Protein AF-A0A6P1E9E2-F1 (afdb_monomer_lite)

Foldseek 3Di:
DVVVVVVVVLVVVLVVQLVVLVVCLVVVQVVVCVVPVDGPVVVSVVVSVVSNVVSVVVVVVVVVVVVVVVVVVD

Sequence (74 aa):
MLKQLISRFVNSLLLSAVSLGTVLFIVKGIVDLSYTGTYAWAQYTTYFVTGMIGVSIIMFAFEMIEILASRNRR

pLDDT: mean 83.57, std 6.69, range [53.78, 91.81]

Radius of gyration: 17.44 Å; chains: 1; bounding box: 40×19×47 Å

Secondary structure (DSSP, 8-state):
-HHHHHHHHHHHHHHHHHHHHHHHHHHHHHHHHHHHS---HHHHHHHHHHHHHHHHHHHHHHHHHHHHHHHTT-

Organism: Lentilactobacillus hilgardii (NCBI:txid1588)

Structure (mmCIF, N/CA/C/O backbone):
data_AF-A0A6P1E9E2-F1
#
_entry.id   AF-A0A6P1E9E2-F1
#
loop_
_atom_site.group_PDB
_atom_site.id
_atom_site.type_symbol
_atom_site.label_atom_id
_atom_site.label_alt_id
_atom_site.label_comp_id
_atom_site.label_asym_id
_atom_site.label_entity_id
_atom_site.label_seq_id
_atom_site.pdbx_PDB_ins_code
_atom_site.Cartn_x
_atom_site.Cartn_y
_atom_site.Cartn_z
_atom_site.occupancy
_atom_site.B_iso_or_equiv
_atom_site.auth_seq_id
_atom_site.auth_comp_id
_atom_site.auth_asym_id
_atom_site.auth_atom_id
_atom_site.pdbx_PDB_model_num
ATOM 1 N N . MET A 1 1 ? -17.205 9.440 21.751 1.00 67.62 1 MET A N 1
ATOM 2 C CA . MET A 1 1 ? -16.141 10.220 21.076 1.00 67.62 1 MET A CA 1
ATOM 3 C C . MET A 1 1 ? -14.865 9.422 20.822 1.00 67.62 1 MET A C 1
ATOM 5 O O . MET A 1 1 ? -14.467 9.351 19.670 1.00 67.62 1 MET A O 1
ATOM 9 N N . LEU A 1 2 ? -14.262 8.762 21.823 1.00 74.12 2 LEU A N 1
ATOM 10 C CA . LEU A 1 2 ? -12.985 8.040 21.654 1.00 74.12 2 LEU A CA 1
ATOM 11 C C . LEU A 1 2 ? -12.984 6.988 20.522 1.00 74.12 2 LEU A C 1
ATOM 13 O O . LEU A 1 2 ? -12.051 6.949 19.733 1.00 74.12 2 LEU A O 1
ATOM 17 N N . LYS A 1 3 ? -14.057 6.194 20.378 1.00 71.44 3 LYS A N 1
ATOM 18 C CA . LYS A 1 3 ? -14.193 5.205 19.286 1.00 71.44 3 LYS A CA 1
ATOM 19 C C . LYS A 1 3 ? -14.148 5.822 17.884 1.00 71.44 3 LYS A C 1
ATOM 21 O O . LYS A 1 3 ? -13.411 5.352 17.031 1.00 71.44 3 LYS A O 1
ATOM 26 N N . GLN A 1 4 ? -14.905 6.897 17.652 1.00 74.38 4 GLN A N 1
ATOM 27 C CA . GLN A 1 4 ? -14.883 7.609 16.367 1.00 74.38 4 GLN A CA 1
ATOM 28 C C . GLN A 1 4 ? -13.510 8.222 16.084 1.00 74.38 4 GLN A C 1
ATOM 30 O O . GLN A 1 4 ? -13.099 8.290 14.930 1.00 74.38 4 GLN A O 1
ATOM 35 N N . LEU A 1 5 ? -12.799 8.649 17.129 1.00 76.00 5 LEU A N 1
ATOM 36 C CA . LEU A 1 5 ? -11.458 9.204 17.003 1.00 76.00 5 LEU A CA 1
ATOM 37 C C . LEU A 1 5 ? -10.444 8.126 16.587 1.00 76.00 5 LEU A C 1
ATOM 39 O O . LEU A 1 5 ? -9.689 8.345 15.646 1.00 76.00 5 LEU A O 1
ATOM 43 N N . ILE A 1 6 ? -10.490 6.945 17.218 1.00 77.19 6 ILE A N 1
ATOM 44 C CA . ILE A 1 6 ? -9.641 5.792 16.868 1.00 77.19 6 ILE A CA 1
ATOM 45 C C . ILE A 1 6 ? -9.939 5.313 15.445 1.00 77.19 6 ILE A C 1
ATOM 47 O O . ILE A 1 6 ? -9.014 5.154 14.658 1.00 77.19 6 ILE A O 1
ATOM 51 N N . SER A 1 7 ? -11.215 5.166 15.078 1.00 78.19 7 SER A N 1
ATOM 52 C CA . SER A 1 7 ? -11.611 4.763 13.722 1.00 78.19 7 SER A CA 1
ATOM 53 C C . SER A 1 7 ? -11.118 5.752 12.655 1.00 78.19 7 SER A C 1
ATOM 55 O O . SER A 1 7 ? -10.544 5.347 11.646 1.00 78.19 7 SER A O 1
ATOM 57 N N . ARG A 1 8 ? -11.248 7.065 12.895 1.00 81.06 8 ARG A N 1
ATOM 58 C CA . ARG A 1 8 ? -10.696 8.094 11.995 1.00 81.06 8 ARG A CA 1
ATOM 59 C C . ARG A 1 8 ? -9.173 8.025 11.899 1.00 81.06 8 ARG A C 1
ATOM 61 O O . ARG A 1 8 ? -8.637 8.178 10.806 1.00 81.06 8 ARG A O 1
ATOM 68 N N . PHE A 1 9 ? -8.492 7.784 13.017 1.00 79.56 9 PHE A N 1
ATOM 69 C CA . PHE A 1 9 ? -7.037 7.670 13.050 1.00 79.56 9 PHE A CA 1
ATOM 70 C C . PHE A 1 9 ? -6.549 6.452 12.257 1.00 79.56 9 PHE A C 1
ATOM 72 O O . PHE A 1 9 ? -5.701 6.599 11.378 1.00 79.56 9 PHE A O 1
ATOM 79 N N . VAL A 1 10 ? -7.151 5.282 12.483 1.00 79.94 10 VAL A N 1
ATOM 80 C CA . VAL A 1 10 ? -6.871 4.049 11.733 1.00 79.94 10 VAL A CA 1
ATOM 81 C C . VAL A 1 10 ? -7.116 4.252 10.238 1.00 79.94 10 VAL A C 1
ATOM 83 O O . VAL A 1 10 ? -6.227 3.963 9.443 1.00 79.94 10 VAL A O 1
ATOM 86 N N . ASN A 1 11 ? -8.247 4.851 9.853 1.00 81.69 11 ASN A N 1
ATOM 87 C CA . ASN A 1 11 ? -8.539 5.159 8.450 1.00 81.69 11 ASN A CA 1
ATOM 88 C C . ASN A 1 11 ? -7.513 6.120 7.833 1.00 81.69 11 ASN A C 1
ATOM 90 O O . ASN A 1 11 ? -7.106 5.928 6.689 1.00 81.69 11 ASN A O 1
ATOM 94 N N . SER A 1 12 ? -7.058 7.134 8.577 1.00 83.94 12 SER A N 1
ATOM 95 C CA . SER A 1 12 ? -6.029 8.062 8.092 1.00 83.94 12 SER A CA 1
ATOM 96 C C . SER A 1 12 ? -4.662 7.393 7.915 1.00 83.94 12 SER A C 1
ATOM 98 O O . SER A 1 12 ? -3.985 7.643 6.917 1.00 83.94 12 SER A O 1
ATOM 100 N N . LEU A 1 13 ? -4.279 6.494 8.829 1.00 83.56 13 LEU A N 1
ATOM 101 C CA . LEU A 1 13 ? -3.063 5.688 8.713 1.00 83.56 13 LEU A CA 1
ATOM 102 C C . LEU A 1 13 ? -3.128 4.750 7.508 1.00 83.56 13 LEU A C 1
ATOM 104 O O . LEU A 1 13 ? -2.145 4.619 6.785 1.00 83.56 13 LEU A O 1
ATOM 108 N N . LEU A 1 14 ? -4.293 4.154 7.261 1.00 80.88 14 LEU A N 1
ATOM 109 C CA . LEU A 1 14 ? -4.578 3.332 6.087 1.00 80.88 14 LEU A CA 1
ATOM 110 C C . LEU A 1 14 ? -4.349 4.111 4.795 1.00 80.88 14 LEU A C 1
ATOM 112 O O . LEU A 1 14 ? -3.590 3.690 3.925 1.00 80.88 14 LEU A O 1
ATOM 116 N N . LEU A 1 15 ? -4.984 5.278 4.699 1.00 86.00 15 LEU A N 1
ATOM 117 C CA . LEU A 1 15 ? -4.907 6.128 3.519 1.00 86.00 15 LEU A CA 1
ATOM 118 C C . LEU A 1 15 ? -3.467 6.593 3.278 1.00 86.00 15 LEU A C 1
ATOM 120 O O . LEU A 1 15 ? -3.003 6.617 2.138 1.00 86.00 15 LEU A O 1
ATOM 124 N N . SER A 1 16 ? -2.743 6.888 4.360 1.00 87.12 16 SER A N 1
ATOM 125 C CA . SER A 1 16 ? -1.319 7.220 4.328 1.00 87.12 16 SER A CA 1
ATOM 126 C C . SER A 1 16 ? -0.459 6.045 3.848 1.00 87.12 16 SER A C 1
ATOM 128 O O . SER A 1 16 ? 0.360 6.222 2.950 1.00 87.12 16 SER A O 1
ATOM 130 N N . ALA A 1 17 ? -0.680 4.830 4.360 1.00 83.81 17 ALA A N 1
ATOM 131 C CA . ALA A 1 17 ? 0.070 3.637 3.965 1.00 83.81 17 ALA A CA 1
ATOM 132 C C . ALA A 1 17 ? -0.135 3.283 2.483 1.00 83.81 17 ALA A C 1
ATOM 134 O O . ALA A 1 17 ? 0.832 3.005 1.774 1.00 83.81 17 ALA A O 1
ATOM 135 N N . VAL A 1 18 ? -1.377 3.359 1.992 1.00 86.62 18 VAL A N 1
ATOM 136 C CA . VAL A 1 18 ? -1.696 3.139 0.572 1.00 86.62 18 VAL A CA 1
ATOM 137 C C . VAL A 1 18 ? -1.057 4.215 -0.307 1.00 86.62 18 VAL A C 1
ATOM 139 O O . VAL A 1 18 ? -0.461 3.904 -1.342 1.00 86.62 18 VAL A O 1
ATOM 142 N N . SER A 1 19 ? -1.126 5.478 0.119 1.00 88.44 19 SER A N 1
ATOM 143 C CA . SER A 1 19 ? -0.499 6.591 -0.602 1.00 88.44 19 SER A CA 1
ATOM 144 C C . SER A 1 19 ? 1.019 6.419 -0.671 1.00 88.44 19 SER A C 1
ATOM 146 O O . SER A 1 19 ? 1.602 6.528 -1.748 1.00 88.44 19 SER A O 1
ATOM 148 N N . LEU A 1 20 ? 1.658 6.066 0.448 1.00 87.00 20 LEU A N 1
ATOM 149 C CA . LEU A 1 20 ? 3.096 5.815 0.516 1.00 87.00 20 LEU A CA 1
ATOM 150 C C . LEU A 1 20 ? 3.508 4.637 -0.375 1.00 87.00 20 LEU A C 1
ATOM 152 O O . LEU A 1 20 ? 4.459 4.763 -1.144 1.00 87.00 20 LEU A O 1
ATOM 156 N N . GLY A 1 21 ? 2.776 3.520 -0.324 1.00 85.06 21 GLY A N 1
ATOM 157 C CA . GLY A 1 21 ? 3.027 2.361 -1.185 1.00 85.06 21 GLY A CA 1
ATOM 158 C C . GLY A 1 21 ? 2.929 2.707 -2.674 1.00 85.06 21 GLY A C 1
ATOM 159 O O . GLY A 1 21 ? 3.768 2.280 -3.466 1.00 85.06 21 GLY A O 1
ATOM 160 N N . THR A 1 22 ? 1.963 3.551 -3.042 1.00 87.56 22 THR A N 1
ATOM 161 C CA . THR A 1 22 ? 1.786 4.035 -4.420 1.00 87.56 22 THR A CA 1
ATOM 162 C C . THR A 1 22 ? 2.942 4.937 -4.855 1.00 87.56 22 THR A C 1
ATOM 164 O O . THR A 1 22 ? 3.489 4.760 -5.943 1.00 87.56 22 THR A O 1
ATOM 167 N N . VAL A 1 23 ? 3.367 5.874 -4.000 1.00 89.31 23 VAL A N 1
ATOM 168 C CA . VAL A 1 23 ? 4.512 6.753 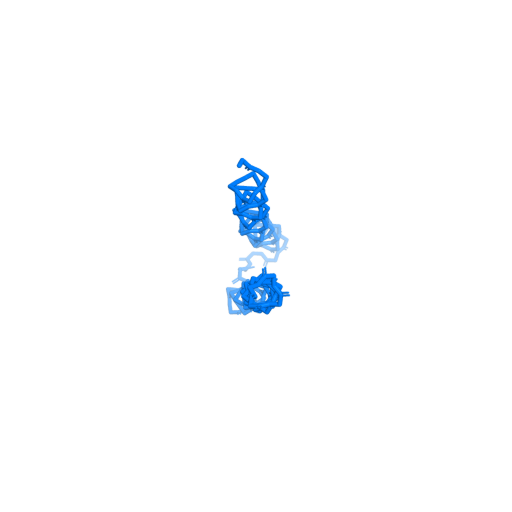-4.289 1.00 89.31 23 VAL A CA 1
ATOM 169 C C . VAL A 1 23 ? 5.790 5.936 -4.458 1.00 89.31 23 VAL A C 1
ATOM 171 O O . VAL A 1 23 ? 6.510 6.140 -5.431 1.00 89.31 23 VAL A O 1
ATOM 174 N N . LEU A 1 24 ? 6.058 4.980 -3.566 1.00 85.81 24 LEU A N 1
ATOM 175 C CA . LEU A 1 24 ? 7.241 4.122 -3.659 1.00 85.81 24 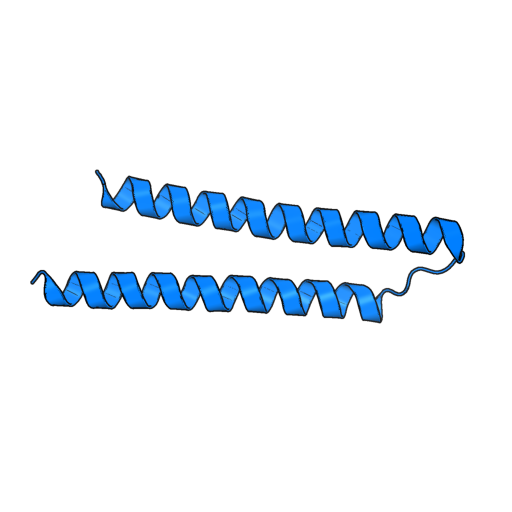LEU A CA 1
ATOM 176 C C . LEU A 1 24 ? 7.236 3.274 -4.937 1.00 85.81 24 LEU A C 1
ATOM 178 O O . LEU A 1 24 ? 8.278 3.154 -5.581 1.00 85.81 24 LEU A O 1
ATOM 182 N N . PHE A 1 25 ? 6.075 2.745 -5.334 1.00 86.50 25 PHE A N 1
ATOM 183 C CA . PHE A 1 25 ? 5.899 2.028 -6.600 1.00 86.50 25 P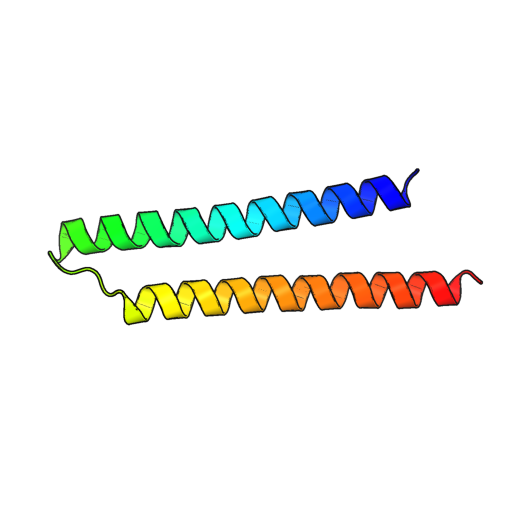HE A CA 1
ATOM 184 C C . PHE A 1 25 ? 6.257 2.908 -7.809 1.00 86.50 25 PHE A C 1
ATOM 186 O O . PHE A 1 25 ? 7.052 2.502 -8.659 1.00 86.50 25 PHE A O 1
ATOM 193 N N . ILE A 1 26 ? 5.731 4.136 -7.859 1.00 88.50 26 ILE A N 1
ATOM 194 C CA . ILE A 1 26 ? 5.999 5.076 -8.955 1.00 88.50 26 ILE A CA 1
ATOM 195 C C . ILE A 1 26 ? 7.477 5.480 -8.969 1.00 88.50 26 ILE A C 1
ATOM 197 O O . ILE A 1 26 ? 8.137 5.360 -10.000 1.00 88.50 26 ILE A O 1
ATOM 201 N N . VAL A 1 27 ? 8.008 5.930 -7.829 1.00 89.75 27 VAL A N 1
ATOM 202 C CA . VAL A 1 27 ? 9.381 6.441 -7.714 1.00 89.75 27 VAL A CA 1
ATOM 203 C C . VAL A 1 27 ? 10.388 5.358 -8.071 1.00 89.75 27 VAL A C 1
ATOM 205 O O . VAL A 1 27 ? 11.264 5.603 -8.897 1.00 89.75 27 VAL A O 1
ATOM 208 N N . LYS A 1 28 ? 10.254 4.150 -7.512 1.00 85.75 28 LYS A N 1
ATOM 209 C CA . LYS A 1 28 ? 11.183 3.054 -7.807 1.00 85.75 28 LYS A CA 1
ATOM 210 C C . LYS A 1 28 ? 11.167 2.692 -9.290 1.00 85.75 28 LYS A C 1
ATOM 212 O O . LYS A 1 28 ? 12.225 2.503 -9.883 1.00 85.75 28 LYS A O 1
ATOM 217 N N . GLY A 1 29 ? 9.983 2.662 -9.889 1.00 86.12 29 GLY A N 1
ATOM 218 C CA . GLY A 1 29 ? 9.840 2.391 -11.307 1.00 86.12 29 GLY A CA 1
ATOM 219 C C . GLY A 1 29 ? 10.447 3.473 -12.211 1.00 86.12 29 GLY A C 1
ATOM 220 O O . GLY A 1 29 ? 11.123 3.142 -13.180 1.00 86.12 29 GLY A O 1
ATOM 221 N N . ILE A 1 30 ? 10.263 4.760 -11.887 1.00 89.06 30 ILE A N 1
ATOM 222 C CA . ILE A 1 30 ? 10.896 5.874 -12.622 1.00 89.06 30 ILE A CA 1
ATOM 223 C C . ILE A 1 30 ? 12.420 5.791 -12.510 1.00 89.06 30 ILE A C 1
ATOM 225 O O . ILE A 1 30 ? 13.123 5.950 -13.507 1.00 89.06 30 ILE A O 1
ATOM 229 N N . VAL A 1 31 ? 12.925 5.522 -11.306 1.00 89.44 31 VAL A N 1
ATOM 230 C CA . VAL A 1 31 ? 14.360 5.384 -11.045 1.00 89.44 31 VAL A CA 1
ATOM 231 C C . VAL A 1 31 ? 14.945 4.263 -11.901 1.00 89.44 31 VAL A C 1
ATOM 233 O O . VAL A 1 31 ? 15.882 4.496 -12.661 1.00 89.44 31 VAL A O 1
ATOM 236 N N . ASP A 1 32 ? 14.364 3.069 -11.863 1.00 88.06 32 ASP A N 1
ATOM 237 C CA . ASP A 1 32 ? 14.912 1.931 -12.603 1.00 88.06 32 ASP A CA 1
ATOM 238 C C . ASP A 1 32 ? 14.755 2.093 -14.128 1.00 88.06 32 ASP A C 1
ATOM 240 O O . ASP A 1 32 ? 15.660 1.712 -14.876 1.00 88.06 32 ASP A O 1
ATOM 244 N N . LEU A 1 33 ? 13.687 2.752 -14.597 1.00 90.06 33 LEU A N 1
ATOM 245 C CA . LEU A 1 33 ? 13.541 3.153 -16.000 1.00 90.06 33 LEU A CA 1
ATOM 246 C C . LEU A 1 33 ? 14.650 4.124 -16.428 1.00 90.06 33 LEU A C 1
ATOM 248 O O . LEU A 1 33 ? 15.196 3.978 -17.519 1.00 90.06 33 LEU A O 1
ATOM 252 N N . SER A 1 34 ? 15.012 5.082 -15.571 1.00 91.81 34 SER A N 1
ATOM 253 C CA . SER A 1 34 ? 16.071 6.055 -15.867 1.00 91.81 34 SER A CA 1
ATOM 254 C C . SER A 1 34 ? 17.464 5.422 -15.967 1.00 91.81 34 SER A C 1
ATOM 256 O O . SER A 1 34 ? 18.286 5.888 -16.751 1.00 91.81 34 SER A O 1
ATOM 258 N N . TYR A 1 35 ? 17.717 4.336 -15.226 1.00 91.38 35 TYR A N 1
ATOM 259 C CA . TYR A 1 35 ? 19.003 3.631 -15.238 1.00 91.38 35 TYR A CA 1
ATOM 260 C C . TYR A 1 35 ? 19.100 2.544 -16.311 1.00 91.38 35 TYR A C 1
ATOM 262 O O . TYR A 1 35 ? 20.163 2.362 -16.900 1.00 91.38 35 TYR A O 1
ATOM 270 N N . THR A 1 36 ? 18.022 1.796 -16.552 1.00 90.19 36 THR A N 1
ATOM 271 C CA . THR A 1 36 ? 18.052 0.597 -17.414 1.00 90.19 36 THR A CA 1
ATOM 272 C C . THR A 1 36 ? 17.377 0.795 -18.769 1.00 90.19 36 THR A C 1
ATOM 274 O O . THR A 1 36 ? 17.525 -0.045 -19.653 1.00 90.19 36 THR A O 1
ATOM 277 N N . GLY A 1 37 ? 16.605 1.874 -18.944 1.00 89.88 37 GLY A N 1
ATOM 278 C CA . GLY A 1 37 ? 15.768 2.098 -20.126 1.00 89.88 37 GLY A CA 1
ATOM 279 C C . GLY A 1 37 ? 14.524 1.204 -20.188 1.00 89.88 37 GLY A C 1
ATOM 280 O O . GLY A 1 37 ? 13.734 1.318 -21.123 1.00 89.88 37 GLY A O 1
ATOM 281 N N . THR A 1 38 ? 14.314 0.336 -19.194 1.00 87.06 38 THR A N 1
ATOM 282 C CA . THR A 1 38 ? 13.175 -0.586 -19.138 1.00 87.06 38 THR A CA 1
ATOM 283 C C . THR A 1 38 ? 12.441 -0.481 -17.810 1.00 87.06 38 THR A C 1
ATOM 285 O O . THR A 1 38 ? 13.053 -0.355 -16.754 1.00 87.06 38 THR A O 1
ATOM 288 N N . TYR A 1 39 ? 11.112 -0.554 -17.852 1.00 83.19 39 TYR A N 1
ATOM 289 C CA . TYR A 1 39 ? 10.284 -0.591 -16.649 1.00 83.19 39 TYR A CA 1
ATOM 290 C C . TYR A 1 39 ? 9.842 -2.036 -16.387 1.00 83.19 39 TYR A C 1
ATOM 292 O O . TYR A 1 39 ? 9.058 -2.597 -17.156 1.00 83.19 39 TYR A O 1
ATOM 300 N N . ALA A 1 40 ? 10.321 -2.647 -15.301 1.00 85.69 40 ALA A N 1
ATOM 301 C CA . ALA A 1 40 ? 9.987 -4.020 -14.906 1.00 85.69 40 ALA A CA 1
ATOM 302 C C . ALA A 1 40 ? 8.572 -4.131 -14.295 1.00 85.69 40 ALA A C 1
ATOM 304 O O . ALA A 1 40 ? 8.399 -4.491 -13.128 1.00 85.69 40 ALA A O 1
ATOM 305 N N . TRP A 1 41 ? 7.544 -3.827 -15.097 1.00 83.56 41 TRP A N 1
ATOM 306 C CA . TRP A 1 41 ? 6.134 -3.745 -14.687 1.00 83.56 41 TRP A CA 1
ATOM 307 C C . TRP A 1 41 ? 5.681 -4.929 -13.835 1.00 83.56 41 TRP A C 1
ATOM 309 O O . TRP A 1 41 ? 5.169 -4.733 -12.738 1.00 83.56 41 TRP A O 1
ATOM 319 N N . ALA A 1 42 ? 5.928 -6.155 -14.303 1.00 85.69 42 ALA A N 1
ATOM 320 C CA . ALA A 1 42 ? 5.493 -7.366 -13.613 1.00 85.69 42 ALA A CA 1
ATOM 321 C C . ALA A 1 42 ? 6.036 -7.452 -12.177 1.00 85.69 42 ALA A C 1
ATOM 323 O O . ALA A 1 42 ? 5.298 -7.792 -11.250 1.00 85.69 42 ALA A O 1
ATOM 324 N N . GLN A 1 43 ? 7.306 -7.095 -11.973 1.00 86.19 43 GLN A N 1
ATOM 325 C CA . GLN A 1 43 ? 7.941 -7.143 -10.661 1.00 86.19 43 GLN A CA 1
ATOM 326 C C . GLN A 1 43 ? 7.369 -6.069 -9.728 1.00 86.19 43 GLN A C 1
ATOM 328 O O . GLN A 1 43 ? 6.968 -6.384 -8.606 1.00 86.19 43 GLN A O 1
ATOM 333 N N . TYR A 1 44 ? 7.259 -4.820 -10.189 1.00 84.56 44 TYR A N 1
ATOM 334 C CA . TYR A 1 44 ? 6.737 -3.743 -9.344 1.00 84.56 44 TYR A CA 1
ATOM 335 C C . TYR A 1 44 ? 5.259 -3.919 -9.020 1.00 84.56 44 TYR A C 1
ATOM 337 O O . TYR A 1 44 ? 4.862 -3.685 -7.881 1.00 84.56 44 TYR A O 1
ATOM 345 N N . THR A 1 45 ? 4.443 -4.359 -9.981 1.00 86.38 45 THR A N 1
ATOM 346 C CA . T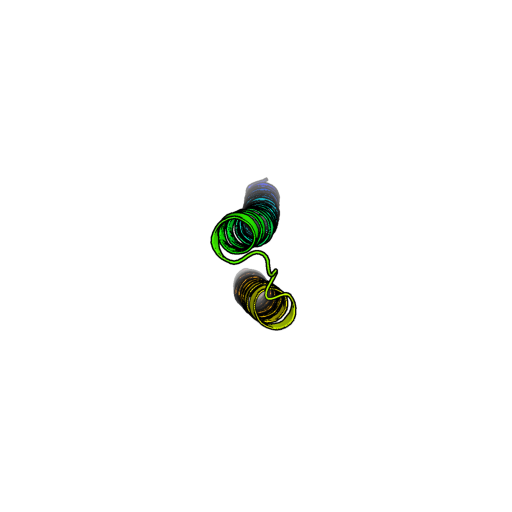HR A 1 45 ? 3.025 -4.635 -9.729 1.00 86.38 45 THR A CA 1
ATOM 347 C C . THR A 1 45 ? 2.882 -5.755 -8.703 1.00 86.38 45 THR A C 1
ATOM 349 O O . THR A 1 45 ? 2.068 -5.636 -7.792 1.00 86.38 45 THR A O 1
ATOM 352 N N . THR A 1 46 ? 3.722 -6.793 -8.773 1.00 88.38 46 THR A N 1
ATOM 353 C CA . THR A 1 46 ? 3.737 -7.871 -7.772 1.00 88.38 46 THR A CA 1
ATOM 354 C C . THR A 1 46 ? 4.080 -7.341 -6.380 1.00 88.38 46 THR A C 1
ATOM 356 O O . THR A 1 46 ? 3.373 -7.647 -5.418 1.00 88.38 46 THR A O 1
ATOM 359 N N . TYR A 1 47 ? 5.119 -6.512 -6.248 1.00 84.94 47 TYR A N 1
ATOM 360 C CA . TYR A 1 47 ? 5.486 -5.917 -4.958 1.00 84.94 47 TYR A CA 1
ATOM 361 C C . TYR A 1 47 ? 4.418 -4.971 -4.418 1.00 84.94 47 TYR A C 1
ATOM 363 O O . TYR A 1 47 ? 4.104 -5.025 -3.230 1.00 84.94 47 TYR A O 1
ATOM 371 N N . PHE A 1 48 ? 3.821 -4.157 -5.285 1.00 86.81 48 PHE A N 1
ATOM 372 C CA . PHE A 1 48 ? 2.724 -3.274 -4.916 1.00 86.81 48 PHE A CA 1
ATOM 373 C C . PHE A 1 48 ? 1.527 -4.075 -4.396 1.00 86.81 48 PHE A C 1
ATOM 375 O O . PHE A 1 48 ? 1.081 -3.845 -3.276 1.00 86.81 48 PHE A O 1
ATOM 382 N N . VAL A 1 49 ? 1.063 -5.077 -5.148 1.00 89.25 49 VAL A N 1
ATOM 383 C CA . VAL A 1 49 ? -0.057 -5.940 -4.739 1.00 89.25 49 VAL A CA 1
ATOM 384 C C . VAL A 1 49 ? 0.258 -6.680 -3.438 1.00 89.25 49 VAL A C 1
ATOM 386 O O . VAL A 1 49 ? -0.581 -6.712 -2.542 1.00 89.25 49 VAL A O 1
ATOM 389 N N . THR A 1 50 ? 1.473 -7.211 -3.287 1.00 88.31 50 THR A N 1
ATOM 390 C CA . THR A 1 50 ? 1.900 -7.891 -2.051 1.00 88.31 50 THR A CA 1
ATOM 391 C C . THR A 1 50 ? 1.858 -6.943 -0.850 1.00 88.31 50 THR A C 1
ATOM 393 O O . THR A 1 50 ? 1.342 -7.305 0.208 1.00 88.31 50 THR A O 1
ATOM 396 N N . GLY A 1 51 ? 2.337 -5.707 -1.017 1.00 85.88 51 GLY A N 1
ATOM 397 C CA . GLY A 1 51 ? 2.256 -4.672 0.014 1.00 85.88 51 GLY A CA 1
ATOM 398 C C . GLY A 1 51 ? 0.813 -4.311 0.372 1.00 85.88 51 GLY A C 1
ATOM 399 O O . GLY A 1 51 ? 0.474 -4.239 1.553 1.00 85.88 51 GLY A O 1
ATOM 400 N N . MET A 1 52 ? -0.058 -4.163 -0.631 1.00 87.94 52 MET A N 1
ATOM 401 C CA . MET A 1 52 ? -1.481 -3.868 -0.431 1.00 87.94 52 MET A CA 1
ATOM 402 C C . MET A 1 52 ? -2.202 -4.987 0.328 1.00 87.94 52 MET A C 1
ATOM 404 O O . MET A 1 52 ? -2.946 -4.701 1.264 1.00 87.94 52 MET A O 1
ATOM 408 N N . ILE A 1 53 ? -1.923 -6.251 -0.005 1.00 89.69 53 ILE A N 1
ATOM 409 C CA . ILE A 1 53 ? -2.436 -7.414 0.735 1.00 89.69 53 ILE A CA 1
ATOM 410 C C . ILE A 1 53 ? -1.976 -7.364 2.198 1.00 89.69 53 ILE A C 1
ATOM 412 O O . ILE A 1 53 ? -2.790 -7.555 3.101 1.00 89.69 53 ILE A O 1
ATOM 416 N N . GLY A 1 54 ? -0.699 -7.057 2.449 1.00 87.50 54 GLY A N 1
ATOM 417 C CA . GLY A 1 54 ? -0.167 -6.909 3.806 1.00 87.50 54 GLY A CA 1
ATOM 418 C C . GLY A 1 54 ? -0.910 -5.845 4.622 1.00 87.50 54 GLY A C 1
ATOM 419 O O . GLY A 1 54 ? -1.312 -6.105 5.758 1.00 87.50 54 GLY A O 1
ATOM 420 N N . VAL A 1 55 ? -1.170 -4.676 4.026 1.00 85.81 55 VAL A N 1
ATOM 421 C CA . VAL A 1 55 ? -1.964 -3.608 4.659 1.00 85.81 55 VAL A CA 1
ATOM 422 C C . VAL A 1 55 ? -3.392 -4.082 4.958 1.00 85.81 55 VAL A C 1
ATOM 424 O O . VAL A 1 55 ? -3.892 -3.852 6.061 1.00 85.81 55 VAL A O 1
ATOM 427 N N . SER A 1 56 ? -4.041 -4.787 4.026 1.00 85.06 56 SER A N 1
ATOM 428 C CA . SER A 1 56 ? -5.392 -5.329 4.230 1.00 85.06 56 SER A CA 1
ATOM 429 C C . SER A 1 56 ? -5.460 -6.359 5.363 1.00 85.06 56 SER A C 1
ATOM 431 O O . SER A 1 56 ? -6.397 -6.322 6.157 1.00 85.06 56 SER A O 1
ATOM 433 N N . ILE A 1 57 ? -4.464 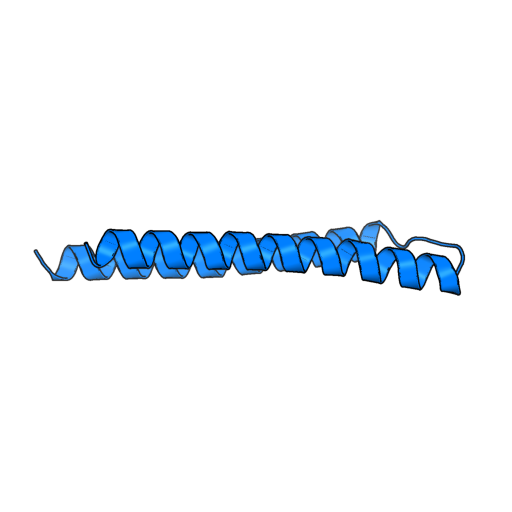-7.243 5.486 1.00 88.88 57 ILE A N 1
ATOM 434 C CA . ILE A 1 57 ? -4.400 -8.237 6.571 1.00 88.88 57 ILE A CA 1
ATOM 435 C C . ILE A 1 57 ? -4.284 -7.547 7.933 1.00 88.88 57 ILE A C 1
ATOM 437 O O . ILE A 1 57 ? -5.002 -7.902 8.869 1.00 88.88 57 ILE A O 1
ATOM 441 N N . ILE A 1 58 ? -3.411 -6.541 8.045 1.00 86.06 58 ILE A N 1
ATOM 442 C CA . ILE A 1 58 ? -3.253 -5.767 9.283 1.00 86.06 58 ILE A CA 1
ATOM 443 C C . ILE A 1 58 ? -4.580 -5.095 9.655 1.00 86.06 58 ILE A C 1
ATOM 445 O O . ILE A 1 58 ? -4.978 -5.112 10.819 1.00 86.06 58 ILE A O 1
ATOM 449 N N . MET A 1 59 ? -5.300 -4.558 8.671 1.00 81.62 59 MET A N 1
ATOM 450 C CA . MET A 1 59 ? -6.612 -3.949 8.895 1.00 81.62 59 MET A CA 1
ATOM 451 C C . MET A 1 59 ? -7.662 -4.925 9.377 1.00 81.62 59 MET A C 1
ATOM 453 O O . MET A 1 59 ? -8.337 -4.652 10.369 1.00 81.62 59 MET A O 1
ATOM 457 N N . PHE A 1 60 ? -7.731 -6.090 8.748 1.00 85.12 60 PHE A N 1
ATOM 458 C CA . PHE A 1 60 ? -8.623 -7.143 9.195 1.00 85.12 60 PHE A CA 1
ATOM 459 C C . PHE A 1 60 ? -8.326 -7.557 10.646 1.00 85.12 60 PHE A C 1
ATOM 461 O O . PHE A 1 60 ? -9.242 -7.732 11.448 1.00 85.12 60 PHE A O 1
ATOM 468 N N . ALA A 1 61 ? -7.047 -7.639 11.028 1.00 85.50 61 ALA A N 1
ATOM 469 C CA . ALA A 1 61 ? -6.658 -7.931 12.405 1.00 85.50 61 ALA A CA 1
ATOM 470 C C . ALA A 1 61 ? -7.128 -6.845 13.392 1.00 85.50 61 ALA A C 1
ATOM 472 O O . ALA A 1 61 ? -7.661 -7.177 14.453 1.00 85.50 61 ALA A O 1
ATOM 473 N N . PHE A 1 62 ? -6.986 -5.561 13.046 1.00 83.56 62 PHE A N 1
ATOM 474 C CA . PHE A 1 62 ? -7.481 -4.461 13.881 1.00 83.56 62 PHE A CA 1
ATOM 475 C C . PHE A 1 62 ? -9.007 -4.481 14.035 1.00 83.56 62 PHE A C 1
ATOM 477 O O . PHE A 1 62 ? -9.495 -4.355 15.161 1.00 83.56 62 PHE A O 1
ATOM 484 N N . GLU A 1 63 ? -9.757 -4.691 12.949 1.00 82.56 63 GLU A N 1
ATOM 485 C CA . GLU A 1 63 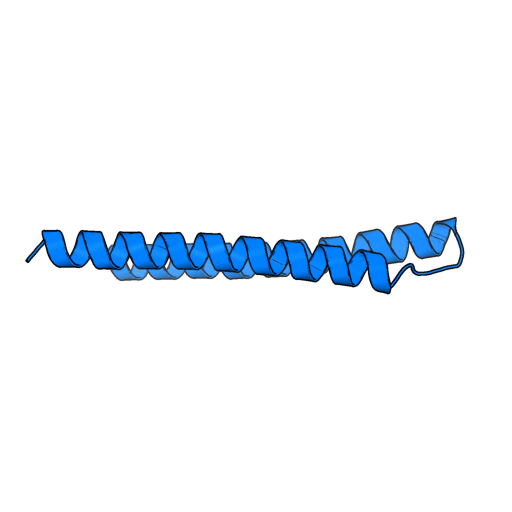? -11.220 -4.813 13.015 1.00 82.56 63 GLU A CA 1
ATOM 486 C C . GLU A 1 63 ? -11.649 -5.994 13.896 1.00 82.56 63 GLU A C 1
ATOM 488 O O . GLU A 1 63 ? -12.530 -5.851 14.747 1.00 82.56 63 GLU A O 1
ATOM 493 N N . MET A 1 64 ? -10.985 -7.146 13.768 1.00 84.19 64 MET A N 1
ATOM 494 C CA . MET A 1 64 ? -11.266 -8.326 14.591 1.00 84.19 64 MET A CA 1
ATOM 495 C C . MET A 1 64 ? -11.015 -8.076 16.083 1.00 84.19 64 MET A C 1
ATOM 497 O O . MET A 1 64 ? -11.834 -8.472 16.920 1.00 84.19 64 MET A O 1
ATOM 501 N N . ILE A 1 65 ? -9.923 -7.385 16.429 1.00 85.25 65 ILE A N 1
ATOM 502 C CA . ILE A 1 65 ? -9.633 -6.978 17.812 1.00 85.25 65 ILE A CA 1
ATOM 503 C C . ILE A 1 65 ? -10.727 -6.039 18.330 1.00 85.25 65 ILE A C 1
ATOM 505 O O . ILE A 1 65 ? -11.189 -6.203 19.463 1.00 85.25 65 ILE A O 1
ATOM 509 N N . GLU A 1 66 ? -11.181 -5.081 17.518 1.00 80.19 66 GLU A N 1
ATOM 510 C CA . GLU A 1 66 ? -12.238 -4.152 17.921 1.00 80.19 66 GLU A CA 1
ATOM 511 C C . GLU A 1 66 ? -13.576 -4.871 18.158 1.00 80.19 66 GLU A C 1
ATOM 513 O O . GLU A 1 66 ? -14.246 -4.617 19.168 1.00 80.19 66 GLU A O 1
ATOM 518 N N . ILE A 1 67 ? -13.943 -5.816 17.287 1.00 84.50 67 ILE A N 1
ATOM 519 C CA . ILE A 1 67 ? -15.149 -6.640 17.438 1.00 84.50 67 ILE A CA 1
ATOM 520 C C . ILE A 1 67 ? -15.081 -7.450 18.738 1.00 84.50 67 ILE A C 1
ATOM 522 O O . ILE A 1 67 ? -16.021 -7.400 19.538 1.00 84.50 67 ILE A O 1
ATOM 526 N N . LEU A 1 68 ? -13.968 -8.142 18.996 1.00 85.69 68 LEU A N 1
ATOM 527 C CA . LEU A 1 68 ? -13.761 -8.921 20.223 1.00 85.69 68 LEU A CA 1
ATOM 528 C C . LEU A 1 68 ? -13.831 -8.042 21.478 1.00 85.69 68 LEU A C 1
ATOM 530 O O . LEU A 1 68 ? -14.570 -8.352 22.416 1.00 85.69 68 LEU A O 1
ATOM 534 N N . ALA A 1 69 ? -13.135 -6.905 21.475 1.00 77.94 69 ALA A N 1
ATOM 535 C CA . ALA A 1 69 ? -13.149 -5.961 22.589 1.00 77.94 69 ALA A CA 1
ATOM 536 C C . ALA A 1 69 ? -14.543 -5.353 22.827 1.00 77.94 69 ALA A C 1
ATOM 538 O O . ALA A 1 69 ? -14.891 -5.027 23.962 1.00 77.94 69 ALA A O 1
ATOM 539 N N . SER A 1 70 ? -15.358 -5.203 21.776 1.00 78.31 70 SER A N 1
ATOM 540 C CA . SER A 1 70 ? -16.737 -4.719 21.894 1.00 78.31 70 SER A CA 1
ATOM 541 C C . SER A 1 70 ? -17.693 -5.754 22.492 1.00 78.31 70 SER A C 1
ATOM 543 O O . SER A 1 70 ? -18.577 -5.369 23.258 1.00 78.31 70 SER A O 1
ATOM 545 N N . ARG A 1 71 ? -17.495 -7.048 22.196 1.00 73.19 71 ARG A N 1
ATOM 546 C CA . ARG A 1 71 ? -18.272 -8.145 22.797 1.00 73.19 71 ARG A CA 1
ATOM 547 C C . ARG A 1 71 ? -17.965 -8.299 24.281 1.00 73.19 71 ARG A C 1
ATOM 549 O O . ARG A 1 71 ? -18.889 -8.510 25.044 1.00 73.19 71 ARG A O 1
ATOM 556 N N . ASN A 1 72 ? -16.707 -8.123 24.684 1.00 73.88 72 ASN A N 1
ATOM 557 C CA . ASN A 1 72 ? -16.273 -8.299 26.075 1.00 73.88 72 ASN A CA 1
ATOM 558 C C . ASN A 1 72 ? -16.662 -7.137 27.016 1.00 73.88 72 ASN A C 1
ATOM 560 O O . ASN A 1 72 ? -16.432 -7.212 28.217 1.00 73.88 72 ASN A O 1
ATOM 564 N N . ARG A 1 73 ? -17.187 -6.026 26.472 1.00 59.22 73 ARG A N 1
ATOM 565 C CA . ARG A 1 73 ? -17.697 -4.874 27.243 1.00 59.22 73 ARG A CA 1
ATOM 566 C C . ARG A 1 73 ? -19.217 -4.898 27.452 1.00 59.22 73 ARG A C 1
ATOM 568 O O . ARG A 1 73 ? -19.725 -3.992 28.109 1.00 59.22 73 ARG A O 1
ATOM 575 N N . ARG A 1 74 ? -19.928 -5.849 26.845 1.00 53.78 74 ARG A N 1
ATOM 576 C CA . ARG A 1 74 ? -21.346 -6.128 27.111 1.00 53.78 74 ARG A CA 1
ATOM 577 C C . ARG A 1 74 ? -21.444 -7.286 28.086 1.00 53.78 74 ARG A C 1
ATOM 579 O O . ARG A 1 74 ? -22.402 -7.254 28.880 1.00 53.78 74 ARG A O 1
#